Protein AF-A0A8T1SFP8-F1 (afdb_monomer)

Organism: Chelydra serpentina (NCBI:txid8475)

Structure (mmCIF, N/CA/C/O backbone):
data_AF-A0A8T1SFP8-F1
#
_entry.id   AF-A0A8T1SFP8-F1
#
loop_
_atom_site.group_PDB
_atom_site.id
_atom_site.type_symbol
_atom_site.label_atom_id
_atom_site.label_alt_id
_atom_site.label_comp_id
_atom_site.label_asym_id
_atom_site.label_entity_id
_atom_site.label_seq_id
_atom_site.pdbx_PDB_ins_code
_atom_site.Cartn_x
_atom_site.Cartn_y
_atom_site.Cartn_z
_atom_site.occupancy
_atom_site.B_iso_or_equiv
_atom_site.auth_seq_id
_atom_site.auth_comp_id
_atom_site.auth_asym_id
_atom_site.auth_atom_id
_atom_site.pdbx_PDB_model_num
ATOM 1 N N . PHE A 1 1 ? -3.316 -0.803 19.508 1.00 40.16 1 PHE A N 1
ATOM 2 C CA . PHE A 1 1 ? -4.113 -0.651 20.743 1.00 40.16 1 PHE A CA 1
ATOM 3 C C . PHE A 1 1 ? -3.247 0.032 21.791 1.00 40.16 1 PHE A C 1
ATOM 5 O O . PHE A 1 1 ? -2.325 -0.588 22.293 1.00 40.16 1 PHE A O 1
ATOM 12 N N . THR A 1 2 ? -3.452 1.320 22.063 1.00 30.36 2 THR A N 1
ATOM 13 C CA 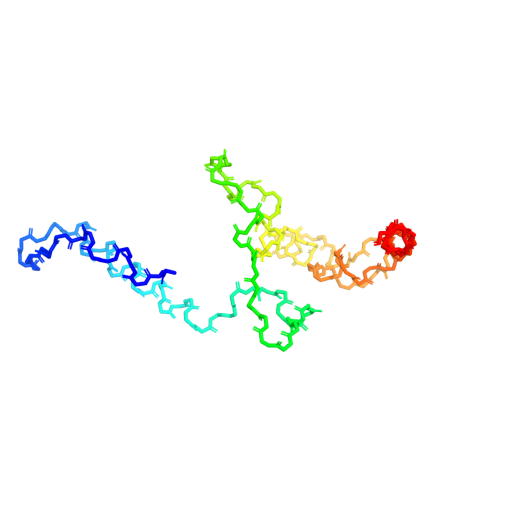. THR A 1 2 ? -2.722 2.028 23.126 1.00 30.36 2 THR A CA 1
ATOM 14 C C . THR A 1 2 ? -3.403 1.789 24.477 1.00 30.36 2 THR A C 1
ATOM 16 O O . THR A 1 2 ? -4.632 1.793 24.564 1.00 30.36 2 THR A O 1
ATOM 19 N N . ALA A 1 3 ? -2.605 1.578 25.529 1.00 36.03 3 ALA A N 1
ATOM 20 C CA . ALA A 1 3 ? -3.045 1.252 26.893 1.00 36.03 3 ALA A CA 1
ATOM 21 C C . ALA A 1 3 ? -4.051 2.259 27.501 1.00 36.03 3 ALA A C 1
ATOM 23 O O . ALA A 1 3 ? -4.799 1.924 28.417 1.00 36.03 3 ALA A O 1
ATOM 24 N N . SER A 1 4 ? -4.151 3.468 26.942 1.00 38.00 4 SER A N 1
ATOM 25 C CA . SER A 1 4 ? -5.036 4.538 27.417 1.00 38.00 4 SER A CA 1
ATOM 26 C C . SER A 1 4 ? -6.537 4.247 27.285 1.00 38.00 4 SER A C 1
ATOM 28 O O . SER A 1 4 ? -7.335 4.865 27.987 1.00 38.00 4 SER A O 1
ATOM 30 N N . ARG A 1 5 ? -6.958 3.305 26.427 1.00 41.19 5 ARG A N 1
ATOM 31 C CA . ARG A 1 5 ? -8.387 2.962 26.263 1.00 41.19 5 ARG A CA 1
ATOM 32 C C . ARG A 1 5 ? -8.916 1.950 27.285 1.00 41.19 5 ARG A C 1
ATOM 34 O O . ARG A 1 5 ? -10.130 1.833 27.418 1.00 41.19 5 ARG A O 1
ATOM 41 N N . LEU A 1 6 ? -8.044 1.257 28.021 1.00 48.47 6 LEU A N 1
ATOM 42 C CA . LEU A 1 6 ? -8.451 0.251 29.013 1.00 48.47 6 LEU A CA 1
ATOM 43 C C . LEU A 1 6 ? -8.942 0.876 30.329 1.00 48.47 6 LEU A C 1
ATOM 45 O O . LEU A 1 6 ? -9.779 0.286 31.001 1.00 48.47 6 LEU A O 1
ATOM 49 N N . HIS A 1 7 ? -8.518 2.102 30.653 1.00 49.50 7 HIS A N 1
ATOM 50 C CA . HIS A 1 7 ? -8.933 2.809 31.874 1.00 49.50 7 HIS A CA 1
ATOM 51 C C . HIS A 1 7 ? -10.420 3.198 31.917 1.00 49.50 7 HIS A C 1
ATOM 53 O O . HIS A 1 7 ? -10.923 3.560 32.976 1.00 49.50 7 HIS A O 1
ATOM 59 N N . LYS A 1 8 ? -11.134 3.139 30.784 1.00 52.47 8 LYS A N 1
ATOM 60 C CA . LYS A 1 8 ? -12.576 3.433 30.715 1.00 52.47 8 LYS A CA 1
ATOM 61 C C . LYS A 1 8 ? -13.465 2.193 30.861 1.00 52.47 8 LYS A C 1
ATOM 63 O O . LYS A 1 8 ? -14.685 2.328 30.832 1.00 52.47 8 LYS A O 1
ATOM 68 N N . LEU A 1 9 ? -12.888 0.997 30.986 1.00 56.34 9 LEU A N 1
ATOM 69 C CA . LEU A 1 9 ? -13.655 -0.238 31.124 1.00 56.34 9 LEU A CA 1
ATOM 70 C C . LEU A 1 9 ? -13.852 -0.553 32.607 1.00 56.34 9 LEU A C 1
ATOM 72 O O . LEU A 1 9 ? -12.893 -0.770 33.341 1.00 56.34 9 LEU A O 1
ATOM 76 N N . GLN A 1 10 ? -15.111 -0.572 33.043 1.00 63.38 10 GLN A N 1
ATOM 77 C CA . GLN A 1 10 ? -15.480 -1.034 34.379 1.00 63.38 10 GLN A CA 1
ATOM 78 C C . GLN A 1 10 ? -15.088 -2.519 34.521 1.00 63.38 10 GLN A C 1
ATOM 80 O O . GLN A 1 10 ? -15.463 -3.322 33.661 1.00 63.38 10 GLN A O 1
ATOM 85 N N . PRO A 1 11 ? -14.340 -2.910 35.566 1.00 64.12 11 PRO A N 1
ATOM 86 C CA . PRO A 1 11 ? -13.973 -4.303 35.780 1.00 64.12 11 PRO A CA 1
ATOM 87 C C . PRO A 1 11 ? -15.225 -5.130 36.106 1.00 64.12 11 PRO A C 1
ATOM 89 O O . PRO A 1 11 ? -15.877 -4.929 37.128 1.00 64.12 11 PRO A O 1
ATOM 92 N N . VAL A 1 12 ? -15.569 -6.070 35.225 1.00 68.38 12 VAL A N 1
ATOM 93 C CA . VAL A 1 12 ? -16.688 -7.004 35.420 1.00 68.38 12 VAL A CA 1
ATOM 94 C C . VAL A 1 12 ? -16.158 -8.287 36.056 1.00 68.38 12 VAL A C 1
ATOM 96 O O . VAL A 1 12 ? -15.144 -8.831 35.618 1.00 68.38 12 VAL A O 1
ATOM 99 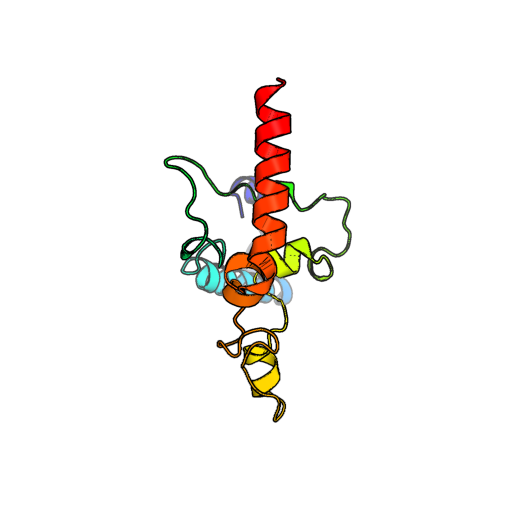N N . ARG A 1 13 ? -16.848 -8.801 37.080 1.00 74.25 13 ARG A N 1
ATOM 100 C CA . ARG A 1 13 ? -16.516 -10.103 37.674 1.00 74.25 13 ARG A CA 1
ATOM 101 C C . ARG A 1 13 ? -16.741 -11.204 36.639 1.00 74.25 13 ARG A C 1
ATOM 103 O O . ARG A 1 13 ? -17.816 -11.299 36.056 1.00 74.25 13 ARG A O 1
ATOM 110 N N . PHE A 1 14 ? -15.751 -12.074 36.456 1.00 73.25 14 PHE A N 1
ATOM 111 C CA . PHE A 1 14 ? -15.804 -13.174 35.484 1.00 73.25 14 PHE A CA 1
ATOM 112 C C . PHE A 1 14 ? -17.071 -14.038 35.625 1.00 73.25 14 PHE A C 1
ATOM 114 O O . PHE A 1 14 ? -17.692 -14.406 34.634 1.00 73.25 14 PHE A O 1
ATOM 121 N N . GLN A 1 15 ? -17.493 -14.286 36.866 1.00 77.50 15 GLN A N 1
ATOM 122 C CA . GLN A 1 15 ? -18.654 -15.112 37.216 1.00 77.50 15 GLN A CA 1
ATOM 123 C C . GLN A 1 15 ? -19.996 -14.520 36.756 1.00 77.50 15 GLN A C 1
ATOM 125 O O . GLN A 1 15 ? -20.947 -15.262 36.541 1.00 77.50 15 GLN A O 1
ATOM 130 N N . THR A 1 16 ? -20.083 -13.197 36.605 1.00 83.00 16 THR A N 1
ATOM 131 C CA . THR A 1 16 ? -21.308 -12.495 36.189 1.00 83.00 16 THR A CA 1
ATOM 132 C C . THR A 1 16 ? -21.234 -12.013 34.741 1.00 83.00 16 THR A C 1
ATOM 134 O O . THR A 1 16 ? -22.164 -11.374 34.249 1.00 83.00 16 THR A O 1
ATOM 137 N N . ALA A 1 17 ? -20.127 -12.287 34.044 1.00 80.56 17 ALA A N 1
ATOM 138 C CA . ALA A 1 17 ? -19.921 -11.851 32.675 1.00 80.56 17 ALA A CA 1
ATOM 139 C C . ALA A 1 17 ? -20.743 -12.714 31.696 1.00 80.56 17 ALA A C 1
ATOM 141 O O . ALA A 1 17 ? -20.671 -13.945 31.739 1.00 80.56 17 ALA A O 1
ATOM 142 N N . PRO A 1 18 ? -21.492 -12.110 30.754 1.00 84.75 18 PRO A N 1
ATOM 143 C CA . PRO A 1 18 ? -22.231 -12.881 29.763 1.00 84.75 18 PRO A CA 1
ATOM 144 C C . PRO A 1 18 ? -21.269 -13.666 28.868 1.00 84.75 18 PRO A C 1
ATOM 146 O O . PRO A 1 18 ? -20.269 -13.116 28.401 1.00 84.75 18 PRO A O 1
ATOM 149 N N . ARG A 1 19 ? -21.621 -14.913 28.527 1.00 85.31 19 ARG A N 1
ATOM 150 C CA . ARG A 1 19 ? -20.814 -15.804 27.667 1.00 85.31 19 ARG A CA 1
ATOM 151 C C . ARG A 1 19 ? -20.309 -15.124 26.391 1.00 85.31 19 ARG A C 1
ATOM 153 O O . ARG A 1 19 ? -19.155 -15.299 26.020 1.00 85.31 19 ARG A O 1
ATOM 160 N N . LYS A 1 20 ? -21.159 -14.314 25.749 1.00 85.56 20 LYS A N 1
ATOM 161 C CA . LYS A 1 20 ? -20.810 -13.541 24.547 1.00 85.56 20 LYS A CA 1
ATOM 162 C C . LYS A 1 20 ? -19.604 -12.623 24.776 1.00 85.56 20 LYS A C 1
ATOM 164 O O . LYS A 1 20 ? -18.719 -12.586 23.937 1.00 85.56 20 LYS A O 1
ATOM 169 N N . HIS A 1 21 ? -19.546 -11.927 25.911 1.00 82.25 21 HIS A N 1
ATOM 170 C CA . HIS A 1 21 ? -18.441 -11.019 26.229 1.00 82.25 21 HIS A CA 1
ATOM 171 C C . HIS A 1 21 ? -17.146 -11.781 26.490 1.00 82.25 21 HIS A C 1
ATOM 173 O O . HIS A 1 21 ? -16.101 -11.375 25.993 1.00 82.25 21 HIS A O 1
ATOM 179 N N . LEU A 1 22 ? -17.220 -12.903 27.213 1.00 83.81 22 LEU A N 1
ATOM 180 C CA . LEU A 1 22 ? -16.061 -13.765 27.449 1.00 83.81 22 LEU A CA 1
ATOM 181 C C . LEU A 1 22 ? -15.516 -14.333 26.134 1.00 83.81 22 LEU A C 1
ATOM 183 O O . LEU A 1 22 ? -14.315 -14.273 25.894 1.00 83.81 22 LEU A O 1
ATOM 187 N N . TYR A 1 23 ? -16.399 -14.807 25.252 1.00 84.31 23 TYR A N 1
ATOM 188 C CA . TYR A 1 23 ? -16.022 -15.298 23.929 1.00 84.31 23 TYR A CA 1
ATOM 189 C C . TYR A 1 23 ? -15.365 -14.207 23.074 1.00 84.31 23 TYR A C 1
ATOM 191 O O . TYR A 1 23 ? -14.278 -14.419 22.543 1.00 84.31 23 TYR A O 1
ATOM 199 N N . THR A 1 24 ? -15.979 -13.022 22.983 1.00 81.69 24 THR A N 1
ATOM 200 C CA . THR A 1 24 ? -15.404 -11.885 22.252 1.00 81.69 24 THR A CA 1
ATOM 201 C C . THR A 1 24 ? -14.042 -11.492 22.818 1.00 81.69 24 THR A C 1
ATOM 203 O O . THR A 1 24 ? -13.121 -11.239 22.047 1.00 81.69 24 THR A O 1
ATOM 206 N N . LEU A 1 25 ? -13.888 -11.469 24.145 1.00 84.31 25 LEU A N 1
ATOM 207 C CA . LEU A 1 25 ? -12.623 -11.132 24.793 1.00 84.31 25 LEU A CA 1
ATOM 208 C C . LEU A 1 25 ? -11.535 -12.150 24.449 1.00 84.31 25 LEU A C 1
ATOM 210 O O . LEU A 1 25 ? -10.471 -11.751 23.995 1.00 84.31 25 LEU A O 1
ATOM 214 N N . VAL A 1 26 ? -11.824 -13.449 24.570 1.00 87.62 26 VAL A N 1
ATOM 215 C CA . VAL A 1 26 ? -10.893 -14.517 24.177 1.00 87.62 26 VAL A CA 1
ATOM 216 C C . VAL A 1 26 ? -10.511 -14.387 22.705 1.00 87.62 26 VAL A C 1
ATOM 218 O O . VAL A 1 26 ? -9.328 -14.414 22.381 1.00 87.62 26 VAL A O 1
ATOM 221 N N . LEU A 1 27 ? -11.481 -14.183 21.814 1.00 86.69 27 LEU A N 1
ATOM 222 C CA . LEU 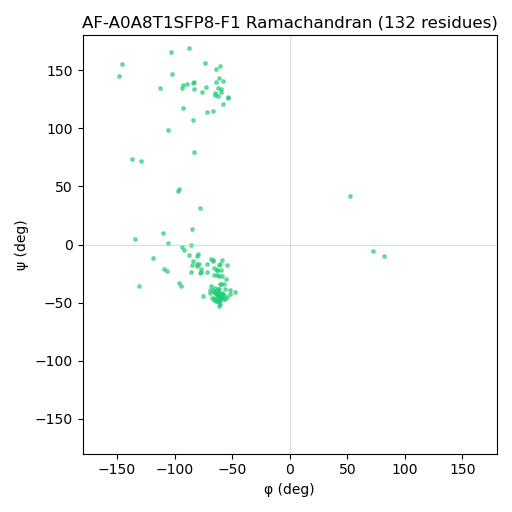A 1 27 ? -11.228 -14.052 20.380 1.00 86.69 27 LEU A CA 1
ATOM 223 C C . LEU A 1 27 ? -10.368 -12.821 20.060 1.00 86.69 27 LEU A C 1
ATOM 225 O O . LEU A 1 27 ? -9.434 -12.916 19.270 1.00 86.69 27 LEU A O 1
ATOM 229 N N . HIS A 1 28 ? -10.625 -11.685 20.713 1.00 81.44 28 HIS A N 1
ATOM 230 C CA . HIS A 1 28 ? -9.813 -10.476 20.575 1.00 81.44 28 HIS A CA 1
ATOM 231 C C . HIS A 1 28 ? -8.397 -10.672 21.119 1.00 81.44 28 HIS A C 1
ATOM 233 O O . HIS A 1 28 ? -7.448 -10.212 20.493 1.00 81.44 28 HIS A O 1
ATOM 239 N N . THR A 1 29 ? -8.239 -11.350 22.257 1.00 85.06 29 THR A N 1
ATOM 240 C CA . THR A 1 29 ? -6.927 -11.646 22.840 1.00 85.06 29 THR A CA 1
ATOM 241 C C . THR A 1 29 ? -6.137 -12.593 21.947 1.00 85.06 29 THR A C 1
ATOM 243 O O . THR A 1 29 ? -4.990 -12.298 21.630 1.00 85.06 29 THR A O 1
ATOM 246 N N . LEU A 1 30 ? -6.747 -13.684 21.478 1.00 84.94 30 LEU A N 1
ATOM 247 C CA . LEU A 1 30 ? -6.113 -14.615 20.545 1.00 84.94 30 LEU A CA 1
ATOM 248 C C . LEU A 1 30 ? -5.727 -13.909 19.243 1.00 84.94 30 LEU A C 1
ATOM 250 O O . LEU A 1 30 ? -4.591 -14.035 18.796 1.00 84.94 30 LEU A O 1
ATOM 254 N N . HIS A 1 31 ? -6.624 -13.101 18.674 1.00 78.81 31 HIS A N 1
ATOM 255 C CA . HIS A 1 31 ? -6.316 -12.317 17.483 1.00 78.81 31 HIS A CA 1
ATOM 256 C C . HIS A 1 31 ? -5.176 -11.321 17.737 1.00 78.81 31 HIS A C 1
ATOM 258 O O . HIS A 1 31 ? -4.240 -11.249 16.948 1.00 78.81 31 HIS A O 1
ATOM 264 N N . LEU A 1 32 ? -5.184 -10.602 18.861 1.00 78.75 32 LEU A N 1
ATOM 265 C CA . LEU A 1 32 ? -4.097 -9.692 19.219 1.00 78.75 32 LEU A CA 1
ATOM 266 C C . LEU A 1 32 ? -2.759 -10.429 19.315 1.00 78.75 32 LEU A C 1
ATOM 268 O O . LEU A 1 32 ? -1.769 -9.936 18.786 1.00 78.75 32 LEU A O 1
ATOM 272 N N . LEU A 1 33 ? -2.733 -11.618 19.921 1.00 81.56 33 LEU A N 1
ATOM 273 C CA . LEU A 1 33 ? -1.532 -12.448 19.989 1.00 81.56 33 LEU A CA 1
ATOM 274 C C . LEU A 1 33 ? -1.040 -12.828 18.586 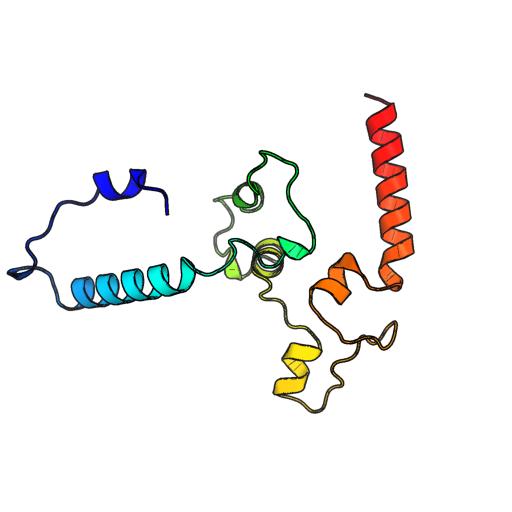1.00 81.56 33 LEU A C 1
ATOM 276 O O . LEU A 1 33 ? 0.147 -12.667 18.319 1.00 81.56 33 LEU A O 1
ATOM 280 N N . THR A 1 34 ? -1.932 -13.199 17.656 1.00 76.94 34 THR A N 1
ATOM 281 C CA . THR A 1 34 ? -1.536 -13.438 16.250 1.00 76.94 34 THR A CA 1
ATOM 282 C C . THR A 1 34 ? -0.950 -12.201 15.565 1.00 76.94 34 THR A C 1
ATOM 284 O O . THR A 1 34 ? -0.140 -12.337 14.656 1.00 76.94 34 THR A O 1
ATOM 287 N N . LEU A 1 35 ? -1.325 -10.996 16.007 1.00 71.38 35 LEU A N 1
ATOM 288 C CA . LEU A 1 35 ? -0.824 -9.738 15.454 1.00 71.38 35 LEU A CA 1
ATOM 289 C C . LEU A 1 35 ? 0.497 -9.276 16.083 1.00 71.38 35 LEU A C 1
ATOM 291 O O . LEU A 1 35 ? 1.217 -8.516 15.446 1.00 71.38 35 LEU A O 1
ATOM 295 N N . THR A 1 36 ? 0.835 -9.705 17.306 1.00 71.38 36 THR A N 1
ATOM 296 C CA . THR A 1 36 ? 2.073 -9.266 17.990 1.00 71.38 36 THR A CA 1
ATOM 297 C C . THR A 1 36 ? 3.360 -9.679 17.276 1.00 71.38 36 THR A C 1
ATOM 299 O O . THR A 1 36 ? 4.365 -8.986 17.401 1.00 71.38 36 THR A O 1
ATOM 302 N N . SER A 1 37 ? 3.328 -10.764 16.502 1.00 67.00 37 SER A N 1
ATOM 303 C CA . SER A 1 37 ? 4.449 -11.228 15.678 1.00 67.00 37 SER A CA 1
ATOM 304 C C . SER A 1 37 ? 4.423 -10.685 14.248 1.00 67.00 37 SER A C 1
ATOM 306 O O . SER A 1 37 ? 5.330 -10.974 13.471 1.00 67.00 37 SER A O 1
ATOM 308 N N . CYS A 1 38 ? 3.379 -9.950 13.862 1.00 64.56 38 CYS A N 1
ATOM 309 C CA . CYS A 1 38 ? 3.268 -9.403 12.519 1.00 64.56 38 CYS A CA 1
ATOM 310 C C . CYS A 1 38 ? 3.918 -8.017 12.451 1.00 64.56 38 CYS A C 1
ATOM 312 O O . CYS A 1 38 ? 3.694 -7.195 13.344 1.00 64.56 38 CYS A O 1
ATOM 314 N N . PRO A 1 39 ? 4.669 -7.714 11.376 1.00 67.00 39 PRO A N 1
ATOM 315 C CA . 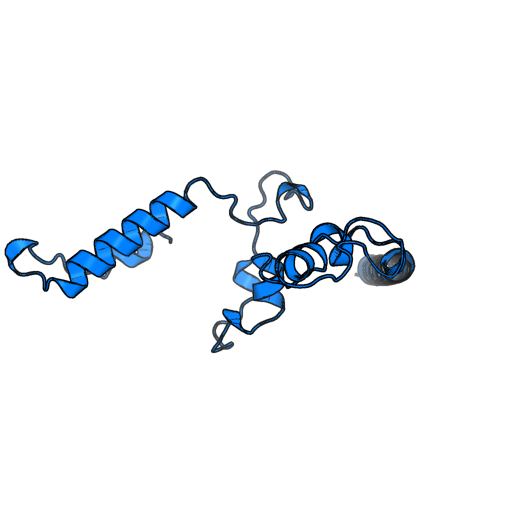PRO A 1 39 ? 5.081 -6.347 11.123 1.00 67.00 39 PRO A CA 1
ATOM 316 C C . PRO A 1 39 ? 3.833 -5.465 11.015 1.00 67.00 39 PRO A C 1
ATOM 318 O O . PRO A 1 39 ? 2.807 -5.855 10.452 1.00 67.00 39 PRO A O 1
ATOM 321 N N . ASP A 1 40 ? 3.925 -4.264 11.571 1.00 68.88 40 ASP A N 1
ATOM 322 C CA . ASP A 1 40 ? 2.856 -3.263 11.567 1.00 68.88 40 ASP A CA 1
ATOM 323 C C . ASP A 1 40 ? 2.416 -2.848 10.155 1.00 68.88 40 ASP A C 1
ATOM 325 O O . ASP A 1 40 ? 1.296 -2.372 9.965 1.00 68.88 40 ASP A O 1
ATOM 329 N N . THR A 1 41 ? 3.282 -3.049 9.163 1.00 72.69 41 THR A N 1
ATOM 330 C CA . THR A 1 41 ? 2.987 -2.862 7.749 1.00 72.69 41 THR A CA 1
ATOM 331 C C . THR A 1 41 ? 3.785 -3.836 6.884 1.00 72.69 41 THR A C 1
ATOM 333 O O . THR A 1 41 ? 4.950 -4.124 7.157 1.00 72.69 41 THR A O 1
ATOM 336 N N . LYS A 1 42 ? 3.175 -4.299 5.787 1.00 74.19 42 LYS A N 1
ATOM 337 C CA . LYS A 1 42 ? 3.848 -5.107 4.751 1.00 74.19 42 LYS A CA 1
ATOM 338 C C . LYS A 1 42 ? 4.919 -4.325 3.985 1.00 74.19 42 LYS A C 1
ATOM 340 O O . LYS A 1 42 ? 5.706 -4.919 3.262 1.00 74.19 42 LYS A O 1
ATOM 345 N N . TRP A 1 43 ? 4.927 -3.003 4.125 1.00 79.44 43 TRP A N 1
ATOM 346 C CA . TRP A 1 43 ? 5.840 -2.110 3.420 1.00 79.44 43 TRP A CA 1
ATOM 347 C C . TRP A 1 43 ? 7.168 -1.902 4.139 1.00 79.44 43 TRP A C 1
ATOM 349 O O . TRP A 1 43 ? 8.060 -1.308 3.554 1.00 79.44 43 TRP A O 1
ATOM 359 N N . ARG A 1 44 ? 7.314 -2.373 5.384 1.00 77.38 44 ARG A N 1
ATOM 360 C CA . ARG A 1 44 ? 8.486 -2.097 6.228 1.00 77.38 44 ARG A CA 1
ATOM 361 C C . ARG A 1 44 ? 9.806 -2.504 5.572 1.00 77.38 44 ARG A C 1
ATOM 363 O O . ARG A 1 44 ? 10.778 -1.770 5.689 1.00 77.38 44 ARG A O 1
ATOM 370 N N . ASP A 1 45 ? 9.807 -3.625 4.862 1.00 79.19 45 ASP A N 1
ATOM 371 C CA . ASP A 1 45 ? 11.008 -4.151 4.206 1.00 79.19 45 ASP A CA 1
ATOM 372 C C . ASP A 1 45 ? 11.348 -3.395 2.909 1.00 79.19 45 ASP A C 1
ATOM 374 O O . ASP A 1 45 ? 12.499 -3.371 2.487 1.00 79.19 45 ASP A O 1
ATOM 378 N N . LEU A 1 46 ? 10.352 -2.759 2.281 1.00 79.69 46 LEU A N 1
ATOM 379 C CA . LEU A 1 46 ? 10.490 -2.047 1.002 1.00 79.69 46 LEU A CA 1
ATOM 380 C C . LEU A 1 46 ? 10.712 -0.542 1.185 1.00 79.69 46 LEU A C 1
ATOM 382 O O . LEU A 1 46 ? 11.385 0.096 0.383 1.00 79.69 46 LEU A O 1
ATOM 386 N N . LEU A 1 47 ? 10.111 0.024 2.227 1.00 80.12 47 LEU A N 1
ATOM 387 C CA . LEU A 1 47 ? 10.135 1.436 2.588 1.00 80.12 47 LEU A CA 1
ATOM 388 C C . LEU A 1 47 ? 10.535 1.533 4.066 1.00 80.12 47 LEU A C 1
ATOM 390 O O . LEU A 1 47 ? 9.676 1.784 4.924 1.00 80.12 47 LEU A O 1
ATOM 394 N N . PRO A 1 48 ? 11.815 1.269 4.388 1.00 76.88 48 PRO A N 1
ATOM 395 C CA . PRO A 1 48 ? 12.283 1.342 5.759 1.00 76.88 48 PRO A CA 1
ATOM 396 C C . PRO A 1 48 ? 12.121 2.779 6.278 1.00 76.88 48 PRO A C 1
ATOM 398 O O . PRO A 1 48 ? 12.444 3.732 5.562 1.00 76.88 48 PRO A O 1
ATOM 401 N N . PRO A 1 49 ? 11.603 2.964 7.505 1.00 74.56 49 PRO A N 1
ATOM 402 C CA . PRO A 1 49 ? 11.552 4.285 8.109 1.00 74.56 49 PRO A CA 1
ATOM 403 C C . PRO A 1 49 ? 12.973 4.810 8.337 1.00 74.56 49 PRO A C 1
ATOM 405 O O . PRO A 1 49 ? 13.900 4.032 8.574 1.00 74.56 49 PRO A O 1
ATOM 408 N N . LEU A 1 50 ? 13.127 6.134 8.311 1.00 79.81 50 LEU A N 1
ATOM 409 C CA . LEU A 1 50 ? 14.363 6.778 8.747 1.00 79.81 50 LEU A CA 1
ATOM 410 C C . LEU A 1 50 ? 14.637 6.448 10.222 1.00 79.81 50 LEU A C 1
ATOM 412 O O . LEU A 1 50 ? 13.710 6.174 10.993 1.00 79.81 50 LEU A O 1
ATOM 416 N N . GLU A 1 51 ? 15.910 6.468 10.622 1.00 78.44 51 GLU A N 1
ATOM 417 C CA . GLU A 1 51 ? 16.293 6.166 12.003 1.00 78.44 51 GLU A CA 1
ATOM 418 C C . GLU A 1 51 ? 15.516 7.038 13.001 1.00 78.44 51 GLU A C 1
ATOM 420 O O . GLU A 1 51 ? 15.461 8.261 12.893 1.00 78.44 51 GLU A O 1
ATOM 425 N N . GLY A 1 52 ? 14.878 6.389 13.978 1.00 75.38 52 GLY A N 1
ATOM 426 C CA . GLY A 1 52 ? 14.072 7.056 15.003 1.00 75.38 52 GLY A CA 1
ATOM 427 C C . GLY A 1 52 ? 12.640 7.414 14.585 1.00 75.38 52 GLY A C 1
ATOM 428 O O . GLY A 1 52 ? 11.827 7.742 15.455 1.00 75.38 52 GLY A O 1
ATOM 429 N N . GLU A 1 53 ? 12.274 7.293 13.307 1.00 74.69 53 GLU A N 1
ATOM 430 C CA . GLU A 1 53 ? 10.905 7.542 12.864 1.00 74.69 53 GLU A CA 1
ATOM 431 C C . GLU A 1 53 ? 10.001 6.322 13.060 1.00 74.69 53 GLU A C 1
ATOM 433 O O . GLU A 1 53 ? 10.315 5.183 12.710 1.00 74.69 53 GLU A O 1
ATOM 438 N N . LYS A 1 54 ? 8.808 6.573 13.608 1.00 67.00 54 LYS A N 1
ATOM 439 C CA . LYS A 1 54 ? 7.727 5.587 13.620 1.00 67.00 54 LYS A CA 1
ATOM 440 C C . LYS A 1 54 ? 6.843 5.813 12.398 1.00 67.00 54 LYS A C 1
ATOM 442 O O . LYS A 1 54 ? 6.488 6.963 12.127 1.00 67.00 54 LYS A O 1
ATOM 447 N N . PRO A 1 55 ? 6.415 4.751 11.703 1.00 62.94 55 PRO A N 1
ATOM 448 C CA . PRO A 1 55 ? 5.491 4.894 10.591 1.00 62.94 55 PRO A CA 1
ATOM 449 C C . PRO A 1 55 ? 4.194 5.587 11.042 1.00 62.94 55 PRO A C 1
ATOM 451 O O . PRO A 1 55 ? 3.487 5.115 11.934 1.00 62.94 55 PRO A O 1
ATOM 454 N N . ARG A 1 56 ? 3.873 6.729 10.423 1.00 65.19 56 ARG A N 1
ATOM 455 C CA . ARG A 1 56 ? 2.697 7.561 10.737 1.00 65.19 56 ARG A CA 1
ATOM 456 C C . ARG A 1 56 ? 1.517 7.274 9.805 1.00 65.19 56 ARG A C 1
ATOM 458 O O . ARG A 1 56 ? 0.854 8.187 9.339 1.00 65.19 56 ARG A O 1
ATOM 465 N N . TRP A 1 57 ? 1.193 6.004 9.568 1.00 58.81 57 TRP A N 1
ATOM 466 C CA . TRP A 1 57 ? 0.071 5.634 8.687 1.00 58.81 57 TRP A CA 1
ATOM 467 C C . TRP A 1 57 ? -1.302 6.099 9.197 1.00 58.81 57 TRP A C 1
ATOM 469 O O . TRP A 1 57 ? -2.239 6.259 8.421 1.00 58.81 57 TRP A O 1
ATOM 479 N N . ALA A 1 58 ? -1.417 6.357 10.503 1.00 54.09 58 ALA A N 1
ATOM 480 C CA . ALA A 1 58 ? -2.644 6.838 11.131 1.00 54.09 58 ALA A CA 1
ATOM 481 C C . ALA A 1 58 ? -3.126 8.206 10.604 1.00 54.09 58 ALA A C 1
ATOM 483 O O . ALA A 1 58 ? -4.296 8.522 10.795 1.00 54.09 58 ALA A O 1
ATOM 484 N N . SER A 1 59 ? -2.278 9.002 9.936 1.00 56.69 59 SER A N 1
ATOM 485 C CA . SER A 1 59 ? -2.698 10.270 9.319 1.00 56.69 59 SER A CA 1
ATOM 486 C C . SER A 1 59 ? -3.426 10.100 7.981 1.00 56.69 59 SER A C 1
ATOM 488 O O . SER A 1 59 ? -4.107 11.027 7.553 1.00 56.69 59 SER A O 1
ATOM 490 N N . LEU A 1 60 ? -3.321 8.936 7.326 1.00 55.31 60 LEU A N 1
ATOM 491 C CA . LEU A 1 60 ? -3.953 8.689 6.022 1.00 55.31 60 LEU A CA 1
ATOM 492 C C . LEU A 1 60 ? -5.441 8.340 6.129 1.00 55.31 60 LEU A C 1
ATOM 494 O O . LEU A 1 60 ? -6.178 8.446 5.152 1.00 55.31 60 LEU A O 1
ATOM 498 N N . HIS A 1 61 ? -5.902 7.935 7.312 1.00 59.84 61 HIS A N 1
ATOM 499 C CA . HIS A 1 61 ? -7.301 7.606 7.552 1.00 59.84 61 HIS A CA 1
ATOM 500 C C . HIS A 1 61 ? -7.965 8.710 8.357 1.00 59.84 61 HIS A C 1
ATOM 502 O O . HIS A 1 61 ? -7.871 8.755 9.583 1.00 59.84 61 HIS A O 1
ATOM 508 N N . SER A 1 62 ? -8.677 9.593 7.655 1.00 60.03 62 SER A N 1
ATOM 509 C CA . SER A 1 62 ? -9.597 10.513 8.315 1.00 60.03 62 SER A CA 1
ATOM 510 C C . SER A 1 62 ? -10.655 9.710 9.074 1.00 60.03 62 SER A C 1
ATOM 512 O O . SER A 1 62 ? -11.260 8.786 8.526 1.00 60.03 62 SER A O 1
ATOM 514 N N . SER A 1 63 ? -10.923 10.092 10.325 1.00 63.12 63 SER A N 1
ATOM 515 C CA . SER A 1 63 ? -12.033 9.548 11.122 1.00 63.12 63 SER A CA 1
ATOM 516 C C . SER A 1 63 ? -13.402 9.763 10.464 1.00 63.12 63 SER A C 1
ATOM 518 O O . SER A 1 63 ? -14.380 9.144 10.875 1.00 63.12 63 SER A O 1
ATOM 520 N N . LEU A 1 64 ? -13.462 10.616 9.436 1.00 65.12 64 LEU A N 1
ATOM 521 C CA . LEU A 1 64 ? -14.645 10.895 8.631 1.00 65.12 64 LEU A CA 1
ATOM 522 C C . LEU A 1 64 ? -14.914 9.837 7.553 1.00 65.12 64 LEU A C 1
ATOM 524 O O . LEU A 1 64 ? -15.977 9.880 6.944 1.00 65.12 64 LEU A O 1
ATOM 528 N N . VAL A 1 65 ? -13.995 8.895 7.299 1.00 66.62 65 VAL A N 1
ATOM 529 C CA . VAL A 1 65 ? -14.228 7.803 6.342 1.00 66.62 65 VAL A CA 1
ATOM 530 C C . VAL A 1 65 ? -14.978 6.674 7.058 1.00 66.62 65 VAL A C 1
ATOM 532 O O . VAL A 1 65 ? -14.382 5.948 7.855 1.00 66.62 65 VAL A O 1
ATOM 535 N N . PRO A 1 66 ? -16.279 6.464 6.781 1.00 63.59 66 PRO A N 1
ATOM 536 C CA . PRO A 1 66 ? -17.114 5.544 7.557 1.00 63.59 66 PRO A CA 1
ATOM 537 C C . PRO A 1 66 ? -16.773 4.065 7.316 1.00 63.59 66 PRO A C 1
ATOM 539 O O . PRO A 1 66 ? -17.188 3.198 8.083 1.00 63.59 66 PRO A O 1
ATOM 542 N N . ARG A 1 67 ? -16.044 3.750 6.235 1.00 71.75 67 ARG A N 1
ATOM 543 C CA . ARG A 1 67 ? -15.689 2.382 5.830 1.00 71.75 67 ARG A CA 1
ATOM 544 C C . ARG A 1 67 ? -14.229 2.300 5.379 1.00 71.75 67 ARG A C 1
ATOM 546 O O . ARG A 1 67 ? -13.979 2.132 4.186 1.00 71.75 67 ARG A O 1
ATOM 553 N N . PRO A 1 68 ? -13.265 2.367 6.311 1.00 66.44 68 PRO A N 1
ATOM 554 C CA . PRO A 1 68 ? -11.847 2.328 5.971 1.00 66.44 68 PRO A CA 1
ATOM 555 C C . PRO A 1 68 ? -11.477 1.061 5.187 1.00 66.44 68 PRO A C 1
ATOM 557 O O . PRO A 1 68 ? -10.728 1.152 4.238 1.00 66.44 68 PRO A O 1
ATOM 560 N N . ALA A 1 69 ? -12.094 -0.100 5.434 1.00 68.56 69 ALA A N 1
ATOM 561 C CA . ALA A 1 69 ? -11.814 -1.313 4.647 1.00 68.56 69 ALA A CA 1
ATOM 562 C C . ALA A 1 69 ? -12.178 -1.220 3.141 1.00 68.56 69 ALA A C 1
ATOM 564 O O . ALA A 1 69 ? -11.680 -1.989 2.312 1.00 68.56 69 ALA A O 1
ATOM 565 N N . GLY A 1 70 ? -13.080 -0.303 2.776 1.00 72.00 70 GLY A N 1
ATOM 566 C CA . GLY A 1 70 ? -13.402 0.009 1.382 1.00 72.00 70 GLY A CA 1
ATOM 567 C C . GLY A 1 70 ? -12.450 1.030 0.757 1.00 72.00 70 GLY A C 1
ATOM 568 O O . GLY A 1 70 ? -12.396 1.124 -0.465 1.00 72.00 70 GLY A O 1
ATOM 569 N N . ASP A 1 71 ? -11.705 1.766 1.581 1.00 80.31 71 ASP A N 1
ATOM 570 C CA . ASP A 1 71 ? -10.783 2.806 1.152 1.00 80.31 71 ASP A CA 1
ATOM 571 C C . ASP A 1 71 ? -9.534 2.205 0.496 1.00 80.31 71 ASP A C 1
ATOM 573 O O . ASP A 1 71 ? -8.941 1.238 0.986 1.00 80.31 71 ASP A O 1
ATOM 577 N N . VAL A 1 72 ? -9.124 2.785 -0.632 1.00 77.19 72 VAL A N 1
ATOM 578 C CA . VAL A 1 72 ? -7.962 2.308 -1.392 1.00 77.19 72 VAL A CA 1
ATOM 579 C C . VAL A 1 72 ? -6.683 2.463 -0.577 1.00 77.19 72 VAL A C 1
ATOM 581 O O . VAL A 1 72 ? -5.863 1.547 -0.570 1.00 77.19 72 VAL A O 1
ATOM 584 N N . SER A 1 73 ? -6.531 3.566 0.158 1.00 76.50 73 SER A N 1
ATOM 585 C CA . SER A 1 73 ? -5.358 3.807 1.005 1.00 76.50 73 SER A CA 1
ATOM 586 C C . SER A 1 73 ? -5.249 2.740 2.093 1.00 76.50 73 SER A C 1
ATOM 588 O O . SER A 1 73 ? -4.160 2.243 2.364 1.00 76.50 73 SER A O 1
ATOM 590 N N . TRP A 1 74 ? -6.383 2.317 2.661 1.00 77.69 74 TRP A N 1
ATOM 591 C CA . TRP A 1 74 ? -6.413 1.273 3.689 1.00 77.69 74 TRP A CA 1
ATOM 592 C C . TRP A 1 74 ? -6.015 -0.071 3.096 1.00 77.69 74 TRP A C 1
ATOM 594 O O . TRP A 1 74 ? -5.184 -0.795 3.644 1.00 77.69 74 TRP A O 1
ATOM 604 N N . ARG A 1 75 ? -6.580 -0.397 1.930 1.00 80.88 75 ARG A N 1
ATOM 605 C CA . ARG A 1 75 ? -6.261 -1.635 1.218 1.00 80.88 75 ARG A CA 1
ATOM 606 C C . ARG A 1 75 ? -4.794 -1.683 0.821 1.00 80.88 75 ARG A C 1
ATOM 608 O O . ARG A 1 75 ? -4.171 -2.726 0.988 1.00 80.88 75 ARG A O 1
ATOM 615 N N . LEU A 1 76 ? -4.227 -0.574 0.356 1.00 80.25 76 LEU A N 1
ATOM 616 C CA . LEU A 1 76 ? -2.811 -0.475 0.022 1.00 80.25 76 LEU A CA 1
ATOM 617 C C . LEU A 1 76 ? -1.938 -0.664 1.268 1.00 80.25 76 LEU A C 1
ATOM 619 O O . LEU A 1 76 ? -1.037 -1.500 1.264 1.00 80.25 76 LEU A O 1
ATOM 623 N N . LEU A 1 77 ? -2.252 0.043 2.356 1.00 77.06 77 LEU A N 1
ATOM 624 C CA . LEU A 1 77 ? -1.526 -0.033 3.623 1.00 77.06 77 LEU A CA 1
ATOM 625 C C . LEU A 1 77 ? -1.464 -1.462 4.175 1.00 77.06 77 LEU A C 1
ATOM 627 O O . LEU A 1 77 ? -0.402 -1.949 4.557 1.00 77.06 77 LEU A O 1
ATOM 631 N N . HIS A 1 78 ? -2.601 -2.154 4.183 1.00 76.81 78 HIS A N 1
ATOM 632 C CA . HIS A 1 78 ? -2.703 -3.517 4.703 1.00 76.81 78 HIS A CA 1
ATOM 633 C C . HIS A 1 78 ? -2.348 -4.595 3.661 1.00 76.81 78 HIS A C 1
ATOM 635 O O . HIS A 1 78 ? -2.384 -5.799 3.944 1.00 76.81 78 HIS A O 1
ATOM 641 N N . GLY A 1 79 ? -2.003 -4.187 2.438 1.00 78.06 79 GLY A N 1
ATOM 642 C CA . GLY A 1 79 ? -1.805 -5.070 1.295 1.00 78.06 79 GLY A CA 1
ATOM 643 C C . GLY A 1 79 ? -2.992 -6.008 1.063 1.00 78.06 79 GLY A C 1
ATOM 644 O O . GLY A 1 79 ? -2.799 -7.204 0.841 1.00 78.06 79 GLY A O 1
ATOM 645 N N . ALA A 1 80 ? -4.203 -5.471 1.199 1.00 82.50 80 ALA A N 1
ATOM 646 C CA . ALA A 1 80 ? -5.489 -6.088 0.900 1.00 82.50 80 ALA A CA 1
ATOM 647 C C . ALA A 1 80 ? -5.961 -5.673 -0.509 1.00 82.50 80 ALA A C 1
ATOM 649 O O . ALA A 1 80 ? -7.095 -5.234 -0.706 1.00 82.50 80 ALA A O 1
ATOM 650 N N . VAL A 1 81 ? -5.054 -5.778 -1.483 1.00 82.44 81 VAL A N 1
ATOM 651 C CA . VAL A 1 81 ? -5.301 -5.523 -2.908 1.00 82.44 81 VAL A CA 1
ATOM 652 C 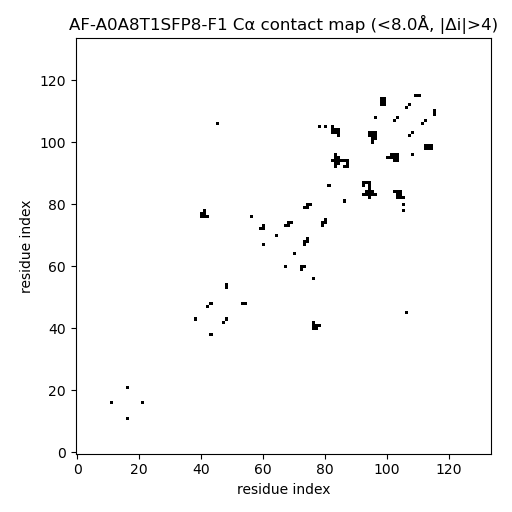C . VAL A 1 81 ? -5.171 -6.847 -3.655 1.00 82.44 81 VAL A C 1
ATOM 654 O O . VAL A 1 81 ? -4.238 -7.613 -3.410 1.00 82.44 81 VAL A O 1
ATOM 657 N N . SER A 1 82 ? -6.110 -7.130 -4.555 1.00 80.19 82 SER A N 1
ATOM 658 C CA . SER A 1 82 ? -6.045 -8.298 -5.430 1.00 80.19 82 SER A CA 1
ATOM 659 C C . SER A 1 82 ? -4.955 -8.096 -6.481 1.00 80.19 82 SER A C 1
ATOM 661 O O . SER A 1 82 ? -5.084 -7.220 -7.334 1.00 80.19 82 SER A O 1
ATOM 663 N N . THR A 1 83 ? -3.901 -8.904 -6.426 1.00 84.19 83 THR A N 1
ATOM 664 C CA . THR A 1 83 ? -2.853 -8.952 -7.457 1.00 84.19 83 THR A CA 1
ATOM 665 C C . THR A 1 83 ? -3.040 -10.178 -8.350 1.00 84.19 83 THR A C 1
ATOM 667 O O . THR A 1 83 ? -3.756 -11.107 -7.970 1.00 84.19 83 THR A O 1
ATOM 670 N N . GLY A 1 84 ? -2.369 -10.236 -9.500 1.00 80.69 84 GLY A N 1
ATOM 671 C CA . GLY A 1 84 ? -2.351 -11.407 -10.380 1.00 80.69 84 GLY A CA 1
ATOM 672 C C . GLY A 1 84 ? -1.969 -12.687 -9.636 1.00 80.69 84 GLY A C 1
ATOM 673 O O . GLY A 1 84 ? -2.669 -13.688 -9.738 1.00 80.69 84 GLY A O 1
ATOM 674 N N . VAL A 1 85 ? -0.966 -12.628 -8.749 1.00 84.56 85 VAL A N 1
ATOM 675 C CA . VAL A 1 85 ? -0.600 -13.745 -7.850 1.00 84.56 85 VAL A CA 1
ATOM 676 C C . VAL A 1 85 ? -1.743 -14.178 -6.924 1.00 84.56 85 VAL A C 1
ATOM 678 O O . VAL A 1 85 ? -1.843 -15.354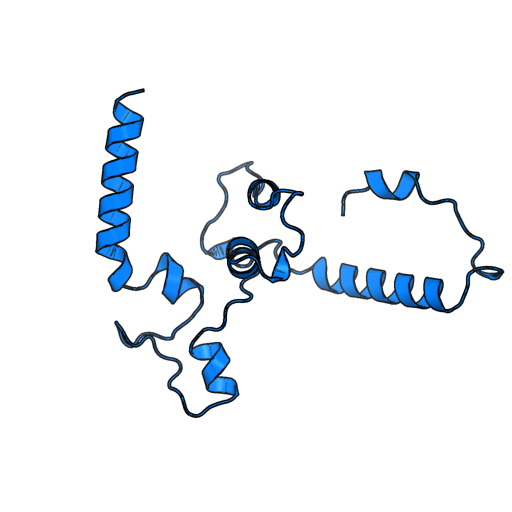 -6.575 1.00 84.56 85 VAL A O 1
ATOM 681 N N . TYR A 1 86 ? -2.593 -13.253 -6.479 1.00 83.75 86 TYR A N 1
ATOM 682 C CA . TYR A 1 86 ? -3.763 -13.592 -5.671 1.00 83.75 86 TYR A CA 1
ATOM 683 C C . TYR A 1 86 ? -4.874 -14.217 -6.526 1.00 83.75 86 TYR A C 1
ATOM 685 O O . TYR A 1 86 ? -5.443 -15.231 -6.129 1.00 83.75 86 TYR A O 1
ATOM 693 N N . LEU A 1 87 ? -5.155 -13.651 -7.703 1.00 83.75 87 LEU A N 1
ATOM 694 C CA . LEU A 1 87 ? -6.206 -14.121 -8.615 1.00 83.75 87 LEU A CA 1
ATOM 695 C C . LEU A 1 87 ? -5.885 -15.486 -9.242 1.00 83.75 87 LEU A C 1
ATOM 697 O O . LEU A 1 87 ? -6.780 -16.324 -9.367 1.00 83.75 87 LEU A O 1
ATOM 701 N N . ALA A 1 88 ? -4.612 -15.750 -9.544 1.00 86.75 88 ALA A N 1
ATOM 702 C CA . ALA A 1 88 ? -4.122 -17.024 -10.073 1.00 86.75 88 ALA A CA 1
ATOM 703 C C . ALA A 1 88 ? -4.371 -18.219 -9.129 1.00 86.75 88 ALA A C 1
ATOM 705 O O . ALA A 1 88 ? -4.337 -19.369 -9.550 1.00 86.75 88 ALA A O 1
ATOM 706 N N . ARG A 1 89 ? -4.667 -17.973 -7.841 1.00 87.56 89 ARG A N 1
ATOM 707 C CA . ARG A 1 89 ? -5.053 -19.031 -6.884 1.00 87.56 89 ARG A CA 1
ATOM 708 C C . ARG A 1 89 ? -6.448 -19.593 -7.141 1.00 87.56 89 ARG A C 1
ATOM 710 O O . ARG A 1 89 ? -6.745 -20.696 -6.696 1.00 87.56 89 ARG A O 1
ATOM 717 N N . PHE A 1 90 ? -7.306 -18.813 -7.791 1.00 89.88 90 PHE A N 1
ATOM 718 C CA . PHE A 1 90 ? -8.724 -19.126 -7.974 1.00 89.88 90 PHE A CA 1
ATOM 719 C C . PHE A 1 90 ? -9.113 -19.268 -9.450 1.00 89.88 90 PHE A C 1
ATOM 721 O O . PHE A 1 90 ? -10.217 -19.710 -9.748 1.00 89.88 90 PHE A O 1
ATOM 728 N N . THR A 1 91 ? -8.236 -18.869 -10.374 1.00 89.06 91 THR A N 1
ATOM 729 C CA . THR A 1 91 ? -8.511 -18.797 -11.815 1.00 89.06 91 THR A CA 1
ATOM 730 C C . THR A 1 91 ? -7.255 -19.148 -12.620 1.00 89.06 91 THR A C 1
ATOM 732 O O . THR A 1 91 ? -6.154 -18.946 -12.113 1.00 89.06 91 THR A O 1
ATOM 735 N N . PRO A 1 92 ? -7.373 -19.617 -13.878 1.00 88.19 92 PRO A N 1
ATOM 736 C CA . PRO A 1 92 ? -6.229 -19.959 -14.734 1.00 88.19 92 PRO A CA 1
ATOM 737 C C . PRO A 1 92 ? -5.555 -18.717 -15.355 1.00 88.19 92 PRO A C 1
ATOM 739 O O . PRO A 1 92 ? -5.069 -18.755 -16.482 1.00 88.19 92 PRO A O 1
ATOM 742 N N . ILE A 1 93 ? -5.580 -17.587 -14.651 1.00 86.62 93 ILE A N 1
ATOM 743 C CA . ILE A 1 93 ? -4.963 -16.335 -15.088 1.00 86.62 93 ILE A CA 1
ATOM 744 C C . ILE A 1 93 ? -3.473 -16.384 -14.717 1.00 86.62 93 ILE A C 1
ATOM 746 O O . ILE A 1 93 ? -3.144 -16.863 -13.629 1.00 86.62 93 ILE A O 1
ATOM 750 N N . PRO A 1 94 ? -2.562 -15.899 -15.582 1.00 87.31 94 PRO A N 1
ATOM 751 C CA . PRO A 1 94 ? -1.142 -15.847 -15.257 1.00 87.31 94 PRO A CA 1
ATOM 752 C C . PRO A 1 94 ? -0.877 -14.958 -14.036 1.00 87.31 94 PRO A C 1
ATOM 754 O O . PRO A 1 94 ? -1.484 -13.901 -13.868 1.00 87.31 94 PRO A O 1
ATOM 757 N N . ASP A 1 95 ? 0.080 -15.358 -13.199 1.00 91.38 95 ASP A N 1
ATOM 758 C CA . ASP A 1 95 ? 0.504 -14.592 -12.023 1.00 91.38 95 ASP A CA 1
ATOM 759 C C . ASP A 1 95 ? 1.552 -13.511 -12.348 1.00 91.38 95 ASP A C 1
ATOM 761 O O . ASP A 1 95 ? 2.180 -12.948 -11.448 1.00 91.38 95 ASP A O 1
ATOM 765 N N . THR A 1 96 ? 1.732 -13.208 -13.633 1.00 93.81 96 THR A N 1
ATOM 766 C CA . THR A 1 96 ? 2.712 -12.266 -14.177 1.00 93.81 96 THR A CA 1
ATOM 767 C C . THR A 1 96 ? 2.079 -10.934 -14.558 1.00 93.81 96 THR A C 1
ATOM 769 O O . THR A 1 96 ? 0.961 -10.881 -15.063 1.00 93.81 96 THR A O 1
ATOM 772 N N . CYS A 1 97 ? 2.838 -9.856 -14.398 1.00 91.38 97 CYS A N 1
ATOM 773 C CA . CYS A 1 97 ? 2.454 -8.510 -14.776 1.00 91.38 97 CYS A CA 1
ATOM 774 C C . CYS A 1 97 ? 2.282 -8.418 -16.298 1.00 91.38 97 CYS A C 1
ATOM 776 O O . CYS A 1 97 ? 3.224 -8.736 -17.033 1.00 91.38 97 CYS A O 1
ATOM 778 N N . PRO A 1 98 ? 1.151 -7.891 -16.796 1.00 89.50 98 PRO A N 1
ATOM 779 C CA . PRO A 1 98 ? 0.904 -7.772 -18.232 1.00 89.50 98 PRO A CA 1
ATOM 780 C C . PRO A 1 98 ? 1.821 -6.752 -18.922 1.00 89.50 98 PRO A C 1
ATOM 782 O O . PRO A 1 98 ? 1.865 -6.700 -20.146 1.00 89.50 98 PRO A O 1
ATOM 785 N N . CYS A 1 99 ? 2.540 -5.917 -18.166 1.00 90.56 99 CYS A N 1
ATOM 786 C CA . CYS A 1 99 ? 3.392 -4.872 -18.732 1.00 90.56 99 CYS A CA 1
ATOM 787 C C . CYS A 1 99 ? 4.851 -5.285 -18.908 1.00 90.56 99 CYS A C 1
ATOM 789 O O . CYS A 1 99 ? 5.484 -4.839 -19.857 1.00 90.56 99 CYS A O 1
ATOM 791 N N . CYS A 1 100 ? 5.403 -6.086 -17.997 1.00 92.62 100 CYS A N 1
ATOM 792 C CA . CYS A 1 100 ? 6.822 -6.451 -18.042 1.00 92.62 100 CYS A CA 1
ATOM 793 C C . CYS A 1 100 ? 7.093 -7.943 -17.807 1.00 92.62 100 CYS A C 1
ATOM 795 O O . CYS A 1 100 ? 8.251 -8.325 -17.686 1.00 92.62 100 CYS A O 1
ATOM 797 N N . GLY A 1 101 ? 6.055 -8.779 -17.689 1.00 91.94 101 GLY A N 1
ATOM 798 C CA . GLY A 1 101 ? 6.176 -10.236 -17.558 1.00 91.94 101 GLY A CA 1
ATOM 799 C C . GLY A 1 101 ? 6.703 -10.747 -16.210 1.00 91.94 101 GLY A C 1
ATOM 800 O O . GLY A 1 101 ? 6.705 -11.951 -15.977 1.00 91.94 1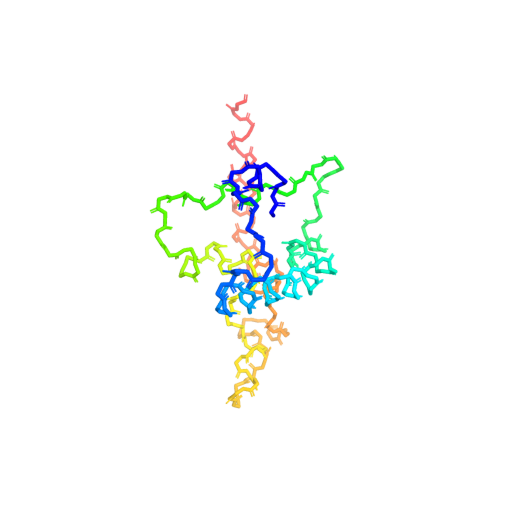01 GLY A O 1
ATOM 801 N N . MET A 1 102 ? 7.118 -9.865 -15.299 1.00 93.44 102 MET A N 1
ATOM 802 C CA . MET A 1 102 ? 7.580 -10.239 -13.956 1.00 93.44 102 MET A CA 1
ATOM 803 C C . MET A 1 102 ? 6.412 -10.663 -13.064 1.00 93.44 102 MET A C 1
ATOM 805 O O . MET A 1 102 ? 5.285 -10.234 -13.281 1.00 93.44 102 MET A O 1
ATOM 809 N N . ARG A 1 103 ? 6.664 -11.461 -12.022 1.00 92.62 103 ARG A N 1
ATOM 810 C CA . ARG A 1 103 ? 5.632 -11.890 -11.060 1.00 92.62 103 ARG A CA 1
ATOM 811 C C . ARG A 1 103 ? 4.877 -10.690 -10.467 1.00 92.62 103 ARG A C 1
ATOM 813 O O . ARG A 1 103 ? 5.483 -9.791 -9.888 1.00 92.62 103 ARG A O 1
ATOM 820 N N . GLU A 1 104 ? 3.549 -10.693 -10.563 1.00 91.12 104 GLU A N 1
ATOM 821 C CA . GLU A 1 104 ? 2.693 -9.576 -10.161 1.00 91.12 104 GLU A CA 1
ATOM 822 C C . GLU A 1 104 ? 2.395 -9.591 -8.653 1.00 91.12 104 GLU A C 1
ATOM 824 O O . GLU A 1 104 ? 1.338 -10.023 -8.171 1.00 91.12 104 GLU A O 1
ATOM 829 N N . THR A 1 105 ? 3.370 -9.118 -7.882 1.00 89.44 105 THR A N 1
ATOM 830 C CA . THR A 1 105 ? 3.222 -8.847 -6.452 1.00 89.44 105 THR A CA 1
ATOM 831 C C . THR A 1 105 ? 2.696 -7.431 -6.210 1.00 89.44 105 THR A C 1
ATOM 833 O O . THR A 1 105 ? 2.645 -6.584 -7.102 1.00 89.44 105 THR A O 1
ATOM 836 N N . LEU A 1 106 ? 2.311 -7.156 -4.966 1.00 87.25 106 LEU A N 1
ATOM 837 C CA . LEU A 1 106 ? 1.865 -5.830 -4.557 1.00 87.25 106 LEU A CA 1
ATOM 838 C C . LEU A 1 106 ? 3.012 -4.802 -4.624 1.00 87.25 106 LEU A C 1
ATOM 840 O O . LEU A 1 106 ? 2.805 -3.692 -5.101 1.00 87.25 106 LEU A O 1
ATOM 844 N N . ALA A 1 107 ? 4.230 -5.197 -4.242 1.00 87.88 107 ALA A N 1
ATOM 845 C CA . ALA A 1 107 ? 5.436 -4.385 -4.426 1.00 87.88 107 ALA A CA 1
ATOM 846 C C . ALA A 1 107 ? 5.667 -4.059 -5.906 1.00 87.88 107 ALA A C 1
ATOM 848 O O . ALA A 1 107 ? 5.875 -2.902 -6.275 1.00 87.88 107 ALA A O 1
ATOM 849 N N . HIS A 1 108 ? 5.513 -5.066 -6.767 1.00 91.00 108 HIS A N 1
ATOM 850 C CA . HIS A 1 108 ? 5.713 -4.906 -8.194 1.00 91.00 108 HIS A CA 1
ATOM 851 C C . HIS A 1 108 ? 4.762 -3.873 -8.808 1.00 91.00 108 HIS A C 1
ATOM 853 O O . HIS A 1 108 ? 5.209 -2.943 -9.477 1.00 91.00 108 HIS A O 1
ATOM 859 N N . ILE A 1 109 ? 3.456 -4.001 -8.548 1.00 89.56 109 ILE A N 1
ATOM 860 C CA . ILE A 1 109 ? 2.426 -3.123 -9.129 1.00 89.56 109 ILE A CA 1
ATOM 861 C C . ILE A 1 109 ? 2.632 -1.652 -8.747 1.00 89.56 109 ILE A C 1
ATOM 863 O O . ILE A 1 109 ? 2.304 -0.778 -9.552 1.00 89.56 109 ILE A O 1
ATOM 867 N N . TYR A 1 110 ? 3.140 -1.381 -7.541 1.00 87.25 110 TYR A N 1
ATOM 868 C CA . TYR A 1 110 ? 3.168 -0.032 -6.971 1.00 87.25 110 TYR A CA 1
ATOM 869 C C . TYR A 1 110 ? 4.551 0.615 -6.888 1.00 87.25 110 TYR A C 1
ATOM 871 O O . TYR A 1 110 ? 4.601 1.837 -6.801 1.00 87.25 110 TYR A O 1
ATOM 879 N N . LEU A 1 111 ? 5.648 -0.147 -6.915 1.00 87.81 111 LEU A N 1
ATOM 880 C CA . LEU A 1 111 ? 7.002 0.385 -6.707 1.00 87.81 111 LEU A CA 1
ATOM 881 C C . LEU A 1 111 ? 8.011 -0.057 -7.773 1.00 87.81 111 LEU A C 1
ATOM 883 O O . LEU A 1 111 ? 8.881 0.725 -8.142 1.00 87.81 111 LEU A O 1
ATOM 887 N N . GLU A 1 112 ? 7.920 -1.287 -8.280 1.00 90.88 112 GLU A N 1
ATOM 888 C CA . GLU A 1 112 ? 9.033 -1.874 -9.049 1.00 90.88 112 GLU A CA 1
ATOM 889 C C . GLU A 1 112 ? 8.764 -1.956 -10.556 1.00 90.88 112 GLU A C 1
ATOM 891 O O . GLU A 1 112 ? 9.702 -2.029 -11.349 1.00 90.88 112 GLU A O 1
ATOM 896 N N . CYS A 1 113 ? 7.496 -1.966 -10.986 1.00 94.12 113 CYS A N 1
ATOM 897 C CA . CYS A 1 113 ? 7.158 -2.160 -12.393 1.00 94.12 113 CYS A CA 1
ATOM 898 C C . CYS A 1 113 ? 7.781 -1.071 -13.278 1.00 94.12 113 CYS A C 1
ATOM 900 O O . CYS A 1 113 ? 7.602 0.125 -13.039 1.00 94.12 113 CYS A O 1
ATOM 902 N N . ALA A 1 114 ? 8.438 -1.482 -14.369 1.00 91.69 114 ALA A N 1
ATOM 903 C CA . ALA A 1 114 ? 9.100 -0.576 -15.311 1.00 91.69 114 ALA A CA 1
ATOM 904 C C . ALA A 1 114 ? 8.160 0.510 -15.871 1.00 91.69 114 ALA A C 1
ATOM 906 O O . ALA A 1 114 ? 8.588 1.633 -16.130 1.00 91.69 114 ALA A O 1
ATOM 907 N N . ARG A 1 115 ? 6.857 0.214 -15.981 1.00 93.69 115 ARG A N 1
ATOM 908 C CA . ARG A 1 115 ? 5.818 1.172 -16.396 1.00 93.69 115 ARG A CA 1
ATOM 909 C C . ARG A 1 115 ? 5.730 2.403 -15.484 1.00 93.69 115 ARG A C 1
ATOM 911 O O . ARG A 1 115 ? 5.292 3.453 -15.939 1.00 93.69 115 ARG A O 1
ATOM 918 N N . LEU A 1 116 ? 6.112 2.287 -14.212 1.00 93.56 116 LEU A N 1
ATOM 919 C CA . LEU A 1 116 ? 6.038 3.380 -13.237 1.00 93.56 116 LEU A CA 1
ATOM 920 C C . LEU A 1 116 ? 7.201 4.369 -13.357 1.00 93.56 116 LEU A C 1
ATOM 922 O O . LEU A 1 116 ? 7.099 5.489 -12.866 1.00 93.56 116 LEU A O 1
ATOM 926 N N . GLN A 1 117 ? 8.291 3.990 -14.029 1.00 91.06 117 GLN A N 1
ATOM 927 C CA . GLN A 1 117 ? 9.505 4.806 -14.116 1.00 91.06 117 GLN A CA 1
ATOM 928 C C . GLN A 1 117 ? 9.257 6.230 -14.646 1.00 91.06 117 GLN A C 1
ATOM 930 O O . GLN A 1 117 ? 9.752 7.173 -14.026 1.00 91.06 117 GLN A O 1
ATOM 935 N N . PRO A 1 118 ? 8.471 6.450 -15.721 1.00 93.56 118 PRO A N 1
ATOM 936 C CA . PRO A 1 118 ? 8.176 7.804 -16.189 1.00 93.56 118 PRO A CA 1
ATOM 937 C C . PRO A 1 118 ? 7.410 8.636 -15.154 1.00 93.56 118 PRO A C 1
ATOM 939 O O . PRO A 1 118 ? 7.697 9.819 -14.984 1.00 93.56 118 PRO A O 1
ATOM 942 N N . LEU A 1 119 ? 6.471 8.016 -14.431 1.00 92.69 119 LEU A N 1
ATOM 943 C CA . LEU A 1 119 ? 5.697 8.682 -13.385 1.00 92.69 119 LEU A CA 1
ATOM 944 C C . LEU A 1 119 ? 6.591 9.090 -12.212 1.00 92.69 119 LEU A C 1
ATOM 946 O O . LEU A 1 119 ? 6.502 10.222 -11.752 1.00 92.69 119 LEU A O 1
ATOM 950 N N . PHE A 1 120 ? 7.470 8.203 -11.742 1.00 92.88 120 PHE A N 1
ATOM 951 C CA . PHE A 1 120 ? 8.379 8.529 -10.641 1.00 92.88 120 PHE A CA 1
ATOM 952 C C . PHE A 1 120 ? 9.372 9.623 -11.004 1.00 92.88 120 PHE A C 1
ATOM 954 O O . PHE A 1 120 ? 9.627 10.489 -10.174 1.00 92.88 120 PHE A O 1
ATOM 961 N N . ARG A 1 121 ? 9.875 9.641 -12.244 1.00 93.81 121 ARG A N 1
ATOM 962 C CA . ARG A 1 121 ? 10.707 10.750 -12.729 1.00 93.81 121 ARG A CA 1
ATOM 963 C C . ARG A 1 121 ? 9.943 12.069 -12.706 1.00 93.81 121 ARG A C 1
ATOM 965 O O . ARG A 1 121 ? 10.440 13.036 -12.149 1.00 93.81 121 ARG A O 1
ATOM 972 N N . LEU A 1 122 ? 8.714 12.084 -13.226 1.00 94.62 122 LEU A N 1
ATOM 973 C CA . LEU A 1 122 ? 7.869 13.278 -13.204 1.00 94.62 122 LEU A CA 1
ATOM 974 C C . LEU A 1 122 ? 7.587 13.757 -11.772 1.00 94.62 122 LEU A C 1
ATOM 976 O O . LEU A 1 122 ? 7.699 14.944 -11.486 1.00 94.62 122 LEU A O 1
ATOM 980 N N . LEU A 1 123 ? 7.227 12.845 -10.867 1.00 92.50 123 LEU A N 1
ATOM 981 C CA . LEU A 1 123 ? 6.965 13.177 -9.467 1.00 92.50 123 LEU A CA 1
ATOM 982 C C . LEU A 1 123 ? 8.217 13.713 -8.773 1.00 92.50 123 LEU A C 1
ATOM 984 O O . LEU A 1 123 ? 8.122 14.694 -8.044 1.00 92.50 123 LEU A O 1
ATOM 988 N N . LEU A 1 124 ? 9.378 13.105 -9.019 1.00 92.25 124 LEU A N 1
ATOM 989 C CA . LEU A 1 124 ? 10.649 13.573 -8.481 1.00 92.25 124 LEU A CA 1
ATOM 990 C C . LEU A 1 124 ? 10.987 14.973 -9.003 1.00 92.25 124 LEU A C 1
ATOM 992 O O . LEU A 1 124 ? 11.319 15.844 -8.207 1.00 92.25 124 LEU A O 1
ATOM 996 N N . ASP A 1 125 ? 10.830 15.214 -10.305 1.00 92.81 125 ASP A N 1
ATOM 997 C CA . ASP A 1 125 ? 11.058 16.528 -10.911 1.00 92.81 125 ASP A CA 1
ATOM 998 C C . ASP A 1 125 ? 10.139 17.595 -10.309 1.00 92.81 125 ASP A C 1
ATOM 1000 O O . ASP A 1 125 ? 10.590 18.694 -9.988 1.00 92.81 125 ASP A O 1
ATOM 1004 N N . ILE A 1 126 ? 8.853 17.277 -10.130 1.00 91.81 126 ILE A N 1
ATOM 1005 C CA . ILE A 1 126 ? 7.889 18.169 -9.478 1.00 91.81 126 ILE A CA 1
ATOM 1006 C C . ILE A 1 126 ? 8.334 18.443 -8.042 1.00 91.81 126 ILE A C 1
ATOM 1008 O O . ILE A 1 126 ? 8.469 19.601 -7.662 1.00 91.81 126 ILE A O 1
ATOM 1012 N N . LEU A 1 127 ? 8.598 17.406 -7.247 1.00 88.81 127 LEU A N 1
ATOM 1013 C CA . LEU A 1 127 ? 8.968 17.562 -5.842 1.00 88.81 127 LEU A CA 1
ATOM 1014 C C . LEU A 1 127 ? 10.251 18.377 -5.677 1.00 88.81 127 LEU A C 1
ATOM 1016 O O . LEU A 1 127 ? 10.270 19.292 -4.862 1.00 88.81 127 LEU A O 1
ATOM 1020 N N . LEU A 1 128 ? 11.284 18.110 -6.477 1.00 89.62 128 LEU A N 1
ATOM 1021 C CA . LEU A 1 128 ? 12.532 18.871 -6.439 1.00 89.62 128 LEU A CA 1
ATOM 1022 C C . LEU A 1 128 ? 12.312 20.336 -6.821 1.00 89.62 128 LEU A C 1
ATOM 1024 O O . LEU A 1 128 ? 12.827 21.223 -6.149 1.00 89.62 128 LEU A O 1
ATOM 1028 N N . ARG A 1 129 ? 11.507 20.615 -7.851 1.00 86.94 129 ARG A N 1
ATOM 1029 C CA . ARG A 1 129 ? 11.180 21.996 -8.239 1.00 86.94 129 ARG A CA 1
ATOM 1030 C C . ARG A 1 129 ? 10.380 22.719 -7.161 1.00 86.94 129 ARG A C 1
ATOM 1032 O O . ARG A 1 129 ? 10.661 23.875 -6.884 1.00 86.94 129 ARG A O 1
ATOM 1039 N N . PHE A 1 130 ? 9.407 22.057 -6.541 1.00 76.75 130 PHE A N 1
ATOM 1040 C CA . PHE A 1 130 ? 8.601 22.663 -5.480 1.00 76.75 130 PHE A CA 1
ATOM 1041 C C . PHE A 1 130 ? 9.409 22.898 -4.197 1.00 76.75 130 PHE A C 1
ATOM 1043 O O . PHE A 1 130 ? 9.242 23.940 -3.575 1.00 76.75 130 PHE A O 1
ATOM 1050 N N . TRP A 1 131 ? 10.302 21.981 -3.818 1.00 62.25 131 TRP A N 1
ATOM 1051 C CA . TRP A 1 131 ? 11.124 22.111 -2.609 1.00 62.25 131 TRP A CA 1
ATOM 1052 C C . TRP A 1 131 ? 12.310 23.071 -2.753 1.00 62.25 131 TRP A C 1
ATOM 1054 O O . TRP A 1 131 ? 12.790 23.565 -1.745 1.00 62.25 131 TRP A O 1
ATOM 1064 N N . LEU A 1 132 ? 12.781 23.366 -3.969 1.00 56.06 132 LEU A N 1
ATOM 1065 C CA . LEU A 1 13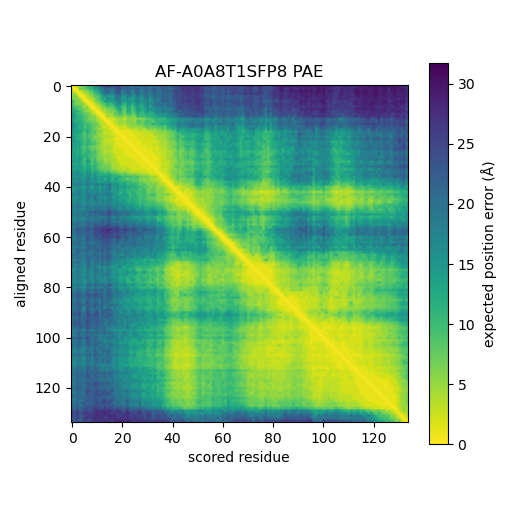2 ? 13.833 24.370 -4.199 1.00 56.06 132 LEU A CA 1
ATOM 1066 C C . LEU A 1 132 ? 13.316 25.823 -4.180 1.00 56.06 132 LEU A C 1
ATOM 1068 O O . LEU A 1 132 ? 14.116 26.755 -4.237 1.00 56.06 132 LEU A O 1
ATOM 1072 N N . HIS A 1 133 ? 11.996 26.027 -4.128 1.00 53.44 133 HIS A N 1
ATOM 1073 C CA . HIS A 1 133 ? 11.357 27.349 -4.142 1.00 53.44 133 HIS A CA 1
ATOM 1074 C C . HIS A 1 133 ? 10.708 27.751 -2.801 1.00 53.44 133 HIS A C 1
ATOM 1076 O O . HIS A 1 133 ? 10.032 28.779 -2.749 1.00 53.44 133 HIS A O 1
ATOM 1082 N N . PHE A 1 134 ? 10.946 26.985 -1.732 1.00 45.44 134 PHE A N 1
ATOM 1083 C CA . PHE A 1 134 ? 10.610 27.302 -0.337 1.00 45.44 134 PHE A CA 1
ATOM 1084 C C . PHE A 1 134 ? 11.832 27.081 0.558 1.00 45.44 134 PHE A C 1
ATOM 1086 O O . PHE A 1 134 ? 11.886 27.731 1.625 1.00 45.44 134 PHE A O 1
#

Secondary structure (DSSP, 8-state):
--GGGGGGS----GGGS-HHHHHHHHHHHHHHHHHHTS-S-TTTTTSPPPTTPPP-GGGSS-TT-S-GGGSHHHHHHTT----HHHHTTTSS--SB-TTT-SB--HHIIIII-GGGHHHHHHHHHHHHHHHTT-

Foldseek 3Di:
DDPVVVVPDDDDDPVPDDPVVVVVVVVVVVVVVVCVPPDPFPCCVVDPDDPPDDDPLVVVDDPPPPCLVVDPSSCLRRVVDDWLCNVVVPDVGDQADPQPRHRTGSCQVPPNPPVCVVVVVVVVVVVVVVVVVD

pLDDT: mean 77.26, std 14.13, range [30.36, 94.62]

Solvent-accessible surface area (backbone atoms only — not comparable to full-atom values): 8521 Å² total; per-residue (Å²): 136,69,78,78,67,59,80,76,58,80,89,72,58,77,92,77,53,56,69,68,58,55,51,52,49,51,52,52,50,54,50,48,57,67,46,72,80,47,72,96,41,85,49,49,89,83,58,64,67,60,92,93,54,71,88,68,67,73,74,78,58,58,90,82,54,92,53,52,86,76,34,66,69,46,18,58,56,71,64,66,63,90,32,36,52,59,49,35,76,81,41,100,49,67,38,40,30,92,87,77,64,48,69,22,42,73,61,31,79,74,75,64,42,75,85,48,50,66,57,53,51,51,51,48,53,49,49,53,57,58,62,75,75,111

Mean predicted aligned error: 11.97 Å

Sequence (134 aa):
FTASRLHKLQPVRFQTAPRKHLYTLVLHTLHLLTLTSCPDTKWRDLLPPLEGEKPRWASLHSSLVPRPAGDVSWRLLHGAVSTGVYLARFTPIPDTCPCCGMRETLAHIYLECARLQPLFRLLLDILLRFWLHF

Radius of gyration: 21.16 Å; Cα contacts (8 Å, |Δi|>4): 76; chains: 1; bounding box: 38×47×56 Å